Protein AF-A0A552LEK1-F1 (afdb_monomer)

Structure (mmCIF, N/CA/C/O backbone):
data_AF-A0A552LEK1-F1
#
_entry.id   AF-A0A552LEK1-F1
#
loop_
_atom_site.group_PDB
_atom_site.id
_atom_site.type_symbol
_atom_site.label_atom_id
_atom_site.label_alt_id
_atom_site.label_comp_id
_atom_site.label_asym_id
_atom_site.label_entity_id
_atom_site.label_seq_id
_atom_site.pdbx_PDB_ins_code
_atom_site.Cartn_x
_atom_site.Cartn_y
_atom_site.Cartn_z
_atom_site.occupancy
_atom_site.B_iso_or_equiv
_atom_site.auth_seq_id
_atom_site.auth_comp_id
_atom_site.auth_asym_id
_atom_site.auth_atom_id
_atom_site.pdbx_PDB_model_num
ATOM 1 N N . MET A 1 1 ? -72.216 -13.728 -1.747 1.00 45.38 1 MET A N 1
ATOM 2 C CA . MET A 1 1 ? -73.047 -14.562 -2.645 1.00 45.38 1 MET A CA 1
ATOM 3 C C . MET A 1 1 ? -72.572 -14.356 -4.080 1.00 45.38 1 MET A C 1
ATOM 5 O O . MET A 1 1 ? -72.629 -13.242 -4.577 1.00 45.38 1 MET A O 1
ATOM 9 N N . MET A 1 2 ? -72.008 -15.407 -4.683 1.00 44.34 2 MET A N 1
ATOM 10 C CA . MET A 1 2 ? -71.468 -15.459 -6.050 1.00 44.34 2 MET A CA 1
ATOM 11 C C . MET A 1 2 ? -72.509 -15.110 -7.111 1.00 44.34 2 MET A C 1
ATOM 13 O O . MET A 1 2 ? -73.605 -15.658 -7.043 1.00 44.34 2 MET A O 1
ATOM 17 N N . ARG A 1 3 ? -72.104 -14.388 -8.167 1.00 45.78 3 ARG A N 1
ATOM 18 C CA . ARG A 1 3 ? -72.528 -14.681 -9.548 1.00 45.78 3 ARG A CA 1
ATOM 19 C C . ARG A 1 3 ? -71.406 -14.389 -10.545 1.00 45.78 3 ARG A C 1
ATOM 21 O O . ARG A 1 3 ? -71.192 -13.265 -10.976 1.00 45.78 3 ARG A O 1
ATOM 28 N N . SER A 1 4 ? -70.709 -15.468 -10.884 1.00 46.22 4 SER A N 1
ATOM 29 C CA . SER A 1 4 ? -69.894 -15.625 -12.085 1.00 46.22 4 SER A CA 1
ATOM 30 C C . SER A 1 4 ? -70.763 -15.474 -13.338 1.00 46.22 4 SER A C 1
ATOM 32 O O . SER A 1 4 ? -71.864 -16.026 -13.396 1.00 46.22 4 SER A O 1
ATOM 34 N N . ALA A 1 5 ? -70.254 -14.772 -14.349 1.00 49.25 5 ALA A N 1
ATOM 35 C CA . ALA A 1 5 ? -70.778 -14.839 -15.707 1.00 49.25 5 ALA A CA 1
ATOM 36 C C . ALA A 1 5 ? -69.638 -14.666 -16.722 1.00 49.25 5 ALA A C 1
ATOM 38 O O . ALA A 1 5 ? -69.286 -13.563 -17.123 1.00 49.25 5 ALA A O 1
ATOM 39 N N . ILE A 1 6 ? -69.080 -15.795 -17.156 1.00 52.16 6 ILE A N 1
ATOM 40 C CA . ILE A 1 6 ? -68.257 -15.913 -18.362 1.00 52.16 6 ILE A CA 1
ATOM 41 C C . ILE A 1 6 ? -69.187 -16.321 -19.513 1.00 52.16 6 ILE A C 1
ATOM 43 O O . ILE A 1 6 ? -69.798 -17.390 -19.460 1.00 52.16 6 ILE A O 1
ATOM 47 N N . ARG A 1 7 ? -69.269 -15.519 -20.586 1.00 53.94 7 ARG A N 1
ATOM 48 C CA . ARG A 1 7 ? -69.787 -15.966 -21.894 1.00 53.94 7 ARG A CA 1
ATOM 49 C C . ARG A 1 7 ? -68.967 -15.423 -23.068 1.00 53.94 7 ARG A C 1
ATOM 51 O O . ARG A 1 7 ? -69.081 -14.275 -23.456 1.00 53.94 7 ARG A O 1
ATOM 58 N N . ARG A 1 8 ? -68.220 -16.367 -23.648 1.00 49.47 8 ARG A N 1
ATOM 59 C CA . ARG A 1 8 ? -68.118 -16.733 -25.075 1.00 49.47 8 ARG A CA 1
ATOM 60 C C . ARG A 1 8 ? -67.751 -15.671 -26.133 1.00 49.47 8 ARG A C 1
ATOM 62 O O . ARG A 1 8 ? -68.602 -14.976 -26.659 1.00 49.47 8 ARG A O 1
ATOM 69 N N . ARG A 1 9 ? -66.528 -15.897 -26.629 1.00 52.97 9 ARG A N 1
ATOM 70 C CA . ARG A 1 9 ? -66.133 -16.256 -28.011 1.00 52.97 9 ARG A CA 1
ATOM 71 C C . ARG A 1 9 ? -66.085 -15.186 -29.112 1.00 52.97 9 ARG A C 1
ATOM 73 O O . ARG A 1 9 ? -67.083 -14.626 -29.540 1.00 52.97 9 ARG A O 1
ATOM 80 N N . SER A 1 10 ? -64.919 -15.268 -29.759 1.00 47.72 10 SER A N 1
ATOM 81 C CA . SER A 1 10 ? -64.640 -15.206 -31.199 1.00 47.72 10 SER A CA 1
ATOM 82 C C . SER A 1 10 ? -64.552 -13.820 -31.826 1.00 47.72 10 SER A C 1
ATOM 84 O O . SER A 1 10 ? -65.553 -13.135 -31.990 1.00 47.72 10 SER A O 1
ATOM 86 N N . LYS A 1 11 ? -63.365 -13.485 -32.337 1.00 48.47 11 LYS A N 1
ATOM 87 C CA . LYS A 1 11 ? -62.995 -13.769 -33.733 1.00 48.47 11 LYS A CA 1
ATOM 88 C C . LYS A 1 11 ? -61.494 -13.533 -33.933 1.00 48.47 11 LYS A C 1
ATOM 90 O O . LYS A 1 11 ? -60.958 -12.493 -33.576 1.00 48.47 11 LYS A O 1
ATOM 95 N N . THR A 1 12 ? -60.834 -14.542 -34.479 1.00 52.47 12 THR A N 1
ATOM 96 C CA . THR A 1 12 ? -59.513 -14.490 -35.105 1.00 52.47 12 THR A CA 1
ATOM 97 C C . THR A 1 12 ? -59.560 -13.586 -36.336 1.00 52.47 12 THR A C 1
ATOM 99 O O . THR A 1 12 ? -60.354 -13.860 -37.224 1.00 52.47 12 THR A O 1
ATOM 102 N N . PHE A 1 13 ? -58.688 -12.579 -36.421 1.00 49.03 13 PHE A N 1
ATOM 103 C CA . PHE A 1 13 ? -58.168 -12.009 -37.674 1.00 49.03 13 PHE A CA 1
ATOM 104 C C . PHE A 1 13 ? -56.711 -11.585 -37.386 1.00 49.03 13 PHE A C 1
ATOM 10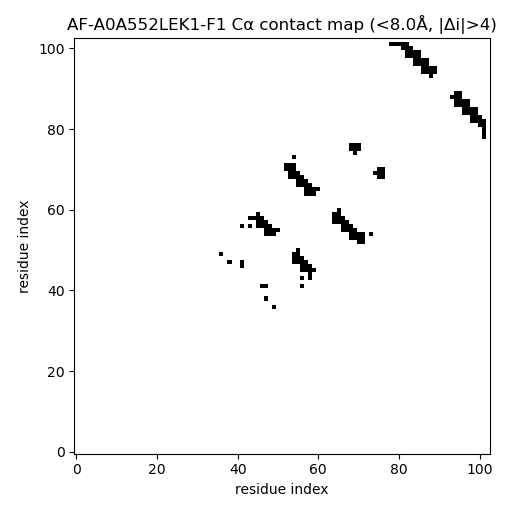6 O O . PHE A 1 13 ? -56.478 -10.868 -36.421 1.00 49.03 13 PHE A O 1
ATOM 113 N N . VAL A 1 14 ? -55.710 -12.302 -37.925 1.00 49.03 14 VAL A N 1
ATOM 114 C CA . VAL A 1 14 ? -54.915 -11.930 -39.124 1.00 49.03 14 VAL A CA 1
ATOM 115 C C . VAL A 1 14 ? -54.102 -10.655 -38.864 1.00 49.03 14 VAL A C 1
ATOM 117 O O . VAL A 1 14 ? -54.661 -9.654 -38.461 1.00 49.03 14 VAL A O 1
ATOM 120 N N . ALA A 1 15 ? -52.811 -10.525 -39.129 1.00 45.66 15 ALA A N 1
ATOM 121 C CA . ALA A 1 15 ? -51.689 -11.393 -39.441 1.00 45.66 15 ALA A CA 1
ATOM 122 C C . ALA A 1 15 ? -50.461 -10.455 -39.414 1.00 45.66 15 ALA A C 1
ATOM 124 O O . ALA A 1 15 ? -50.589 -9.271 -39.703 1.00 45.66 15 ALA A O 1
ATOM 125 N N . ARG A 1 16 ? -49.287 -11.001 -39.087 1.00 55.12 16 ARG A N 1
ATOM 126 C CA . ARG A 1 16 ? -47.960 -10.621 -39.613 1.00 55.12 16 ARG A CA 1
ATOM 127 C C . ARG A 1 16 ? -47.745 -9.141 -39.989 1.00 55.12 16 ARG A C 1
ATOM 129 O O . ARG A 1 16 ? -47.985 -8.740 -41.120 1.00 55.12 16 ARG A O 1
ATOM 136 N N . GLY A 1 17 ? -47.127 -8.401 -39.073 1.00 41.44 17 GLY A N 1
ATOM 137 C CA . GLY A 1 17 ? -46.455 -7.131 -39.350 1.00 41.44 17 GLY A CA 1
ATOM 138 C C . GLY A 1 17 ? -45.080 -7.100 -38.686 1.00 41.44 17 GLY A C 1
ATOM 139 O O . GLY A 1 17 ? -44.863 -6.345 -37.749 1.00 41.44 17 GLY A O 1
ATOM 140 N N . PHE A 1 18 ? -44.170 -7.974 -39.121 1.00 53.72 18 PHE A N 1
ATOM 141 C CA . PHE A 1 18 ? -42.736 -7.776 -38.907 1.00 53.72 18 PHE A CA 1
ATOM 142 C C . PHE A 1 18 ? -42.263 -6.795 -39.980 1.00 53.72 18 PHE A C 1
ATOM 144 O O . PHE A 1 18 ? -42.310 -7.171 -41.146 1.00 53.72 18 PHE A O 1
ATOM 151 N N . LEU A 1 19 ? -41.834 -5.585 -39.608 1.00 51.06 19 LEU A N 1
ATOM 152 C CA . LEU A 1 19 ? -40.543 -4.992 -39.999 1.00 51.06 19 LEU A CA 1
ATOM 153 C C . LEU A 1 19 ? -40.461 -3.499 -39.646 1.00 51.06 19 LEU A C 1
ATOM 155 O O . LEU A 1 19 ? -41.403 -2.745 -39.852 1.00 51.06 19 LEU A O 1
ATOM 159 N N . ALA A 1 20 ? -39.236 -3.113 -39.284 1.00 53.25 20 ALA A N 1
ATOM 160 C CA . ALA A 1 20 ? -38.628 -1.796 -39.469 1.00 53.25 20 ALA A CA 1
ATOM 161 C C . ALA A 1 20 ? -38.958 -0.692 -38.449 1.00 53.25 20 ALA A C 1
ATOM 163 O O . ALA A 1 20 ? -39.842 0.127 -38.658 1.00 53.25 20 ALA A O 1
ATOM 164 N N . ALA A 1 21 ? -38.124 -0.602 -37.406 1.00 50.75 21 ALA A N 1
ATOM 165 C CA . ALA A 1 21 ? -37.299 0.589 -37.144 1.00 50.75 21 ALA A CA 1
ATOM 166 C C . ALA A 1 21 ? -36.407 0.338 -35.913 1.00 50.75 21 ALA A C 1
ATOM 168 O O . ALA A 1 21 ? -36.743 0.683 -34.784 1.00 50.75 21 ALA A O 1
ATOM 169 N N . SER A 1 22 ? -35.257 -0.306 -36.108 1.00 55.62 22 SER A N 1
ATOM 170 C CA . SER A 1 22 ? -34.234 -0.445 -35.062 1.00 55.62 22 SER A CA 1
ATOM 171 C C . SER A 1 22 ? -32.860 -0.263 -35.692 1.00 55.62 22 SER A C 1
ATOM 173 O O . SER A 1 22 ? -32.178 -1.234 -35.995 1.00 55.62 22 SER A O 1
ATOM 175 N N . ALA A 1 23 ? -32.483 0.985 -35.968 1.00 57.28 23 ALA A N 1
ATOM 176 C CA . ALA A 1 23 ? -31.160 1.317 -36.496 1.00 57.28 23 ALA A CA 1
ATOM 177 C C . ALA A 1 23 ? -30.802 2.782 -36.200 1.00 57.28 23 ALA A C 1
ATOM 179 O O . ALA A 1 23 ? -30.741 3.596 -37.113 1.00 57.28 23 ALA A O 1
ATOM 180 N N . ALA A 1 24 ? -30.610 3.143 -34.927 1.00 55.69 24 ALA A N 1
ATOM 181 C CA . ALA A 1 24 ? -30.025 4.446 -34.573 1.00 55.69 24 ALA A CA 1
ATOM 182 C C . ALA A 1 24 ? -29.397 4.489 -33.165 1.00 55.69 24 ALA A C 1
ATOM 184 O O . ALA A 1 24 ? -29.444 5.522 -32.506 1.00 55.69 24 ALA A O 1
ATOM 185 N N . LEU A 1 25 ? -28.817 3.387 -32.672 1.00 54.25 25 LEU A N 1
ATOM 186 C CA . LEU A 1 25 ? -28.133 3.378 -31.369 1.00 54.25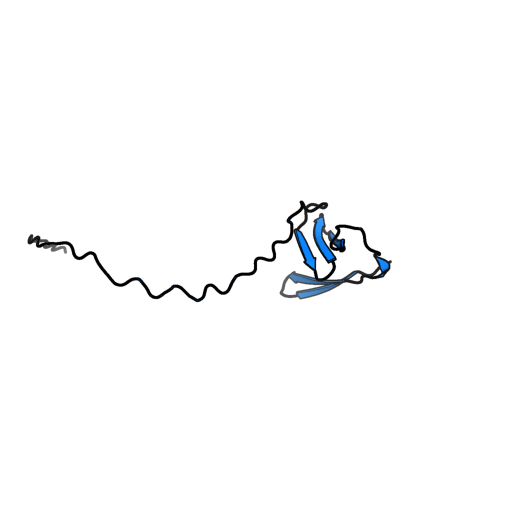 25 LEU A CA 1
ATOM 187 C C . LEU A 1 25 ? -26.754 2.711 -31.454 1.00 54.25 25 LEU A C 1
ATOM 189 O O . LEU A 1 25 ? -26.446 1.780 -30.723 1.00 54.25 25 LEU A O 1
ATOM 193 N N . MET A 1 26 ? -25.930 3.147 -32.400 1.00 59.22 26 MET A N 1
ATOM 194 C CA . MET A 1 26 ? -24.561 2.653 -32.557 1.00 59.22 26 MET A CA 1
ATOM 195 C C . MET A 1 26 ? -23.686 3.846 -32.910 1.00 59.22 26 MET A C 1
ATOM 197 O O . MET A 1 26 ? -23.644 4.154 -34.088 1.00 59.22 26 MET A O 1
ATOM 201 N N . LEU A 1 27 ? -23.083 4.553 -31.938 1.00 58.06 27 LEU A N 1
ATOM 202 C CA . LEU A 1 27 ? -21.865 5.386 -32.127 1.00 58.06 27 LEU A CA 1
ATOM 203 C C . LEU A 1 27 ? -21.407 6.159 -30.867 1.00 58.06 27 LEU A C 1
ATOM 205 O O . LEU A 1 27 ? -20.826 7.233 -30.963 1.00 58.06 27 LEU A O 1
ATOM 209 N N . SER A 1 28 ? -21.580 5.609 -29.666 1.00 55.12 28 SER A N 1
ATOM 210 C CA . SER A 1 28 ? -20.831 6.097 -28.495 1.00 55.12 28 SER A CA 1
ATOM 211 C C . SER A 1 28 ? -20.262 4.937 -27.686 1.00 55.12 28 SER A C 1
ATOM 213 O O . SER A 1 28 ? -20.407 4.865 -26.469 1.00 55.12 28 SER A O 1
ATOM 215 N N . GLY A 1 29 ? -19.608 4.006 -28.381 1.00 5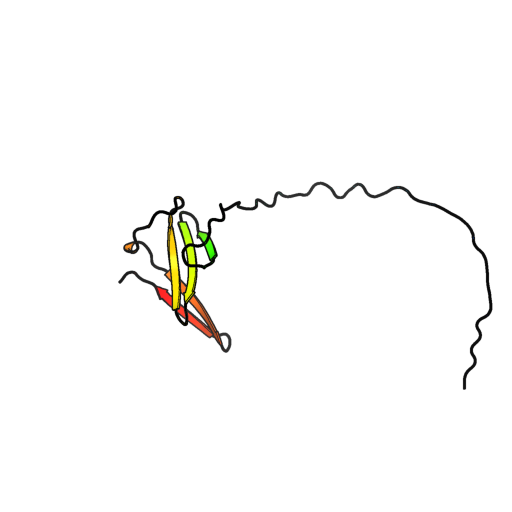4.06 29 GLY A N 1
ATOM 216 C CA . GLY A 1 29 ? -18.616 3.138 -27.758 1.00 54.06 29 GLY A CA 1
ATOM 217 C C . GLY A 1 29 ? -17.372 3.967 -27.461 1.00 54.06 29 GLY A C 1
ATOM 218 O O . GLY A 1 29 ? -16.382 3.868 -28.179 1.00 54.06 29 GLY A O 1
ATOM 219 N N . ALA A 1 30 ? -17.439 4.837 -26.450 1.00 59.50 30 ALA A N 1
ATOM 220 C CA . ALA A 1 30 ? -16.232 5.371 -25.842 1.00 59.50 30 ALA A CA 1
ATOM 221 C C . ALA A 1 30 ? -15.441 4.156 -25.351 1.00 59.50 30 ALA A C 1
ATOM 223 O O . ALA A 1 30 ? -15.943 3.379 -24.538 1.00 59.50 30 ALA A O 1
ATOM 224 N N . GLY A 1 31 ? -14.265 3.936 -25.939 1.00 51.22 31 GLY A N 1
ATOM 225 C CA . GLY A 1 31 ? -13.416 2.802 -25.616 1.00 51.22 31 GLY A CA 1
ATOM 226 C C . GLY A 1 31 ? -13.190 2.747 -24.114 1.00 51.22 31 GLY A C 1
ATOM 227 O O . GLY A 1 31 ? -12.524 3.612 -23.548 1.00 51.22 31 GLY A O 1
ATOM 228 N N . VAL A 1 32 ? -13.745 1.725 -23.468 1.00 56.69 32 VAL A N 1
ATOM 229 C CA . VAL A 1 32 ? -13.281 1.313 -22.152 1.00 56.69 32 VAL A CA 1
ATOM 230 C C . VAL A 1 32 ? -11.879 0.780 -22.398 1.00 56.69 32 VAL A C 1
ATOM 232 O O . VAL A 1 32 ? -11.698 -0.342 -22.867 1.00 56.6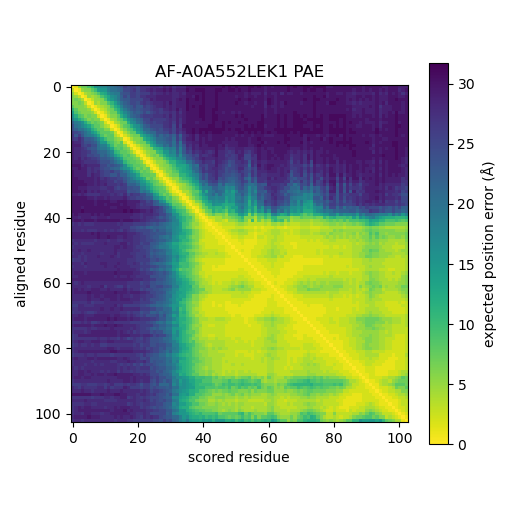9 32 VAL A O 1
ATOM 235 N N . MET A 1 33 ? -10.884 1.633 -22.166 1.00 55.22 33 MET A N 1
ATOM 236 C CA . MET A 1 33 ? -9.491 1.227 -22.076 1.00 55.22 33 MET A CA 1
ATOM 237 C C . MET A 1 33 ? -9.391 0.349 -20.834 1.00 55.22 33 MET A C 1
ATOM 239 O O . MET A 1 33 ? -9.124 0.830 -19.736 1.00 55.22 33 MET A O 1
ATOM 243 N N . ALA A 1 34 ? -9.677 -0.942 -20.994 1.00 50.28 34 ALA A N 1
ATOM 244 C CA . ALA A 1 34 ? -9.241 -1.931 -20.034 1.00 50.28 34 ALA A CA 1
ATOM 245 C C . ALA A 1 34 ? -7.719 -1.779 -19.964 1.00 50.28 34 ALA A C 1
ATOM 247 O O . ALA A 1 34 ? -7.020 -2.088 -20.931 1.00 50.28 34 ALA A O 1
ATOM 248 N N . GLN A 1 35 ? -7.205 -1.228 -18.862 1.00 56.81 35 G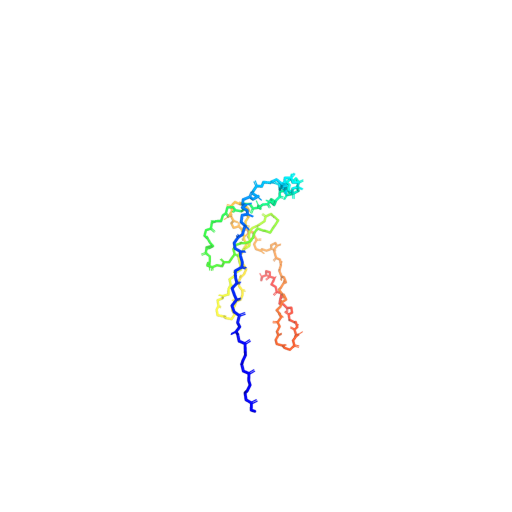LN A N 1
ATOM 249 C CA . GLN A 1 35 ? -5.792 -1.351 -18.545 1.00 56.81 35 GLN A CA 1
ATOM 250 C C . GLN A 1 35 ? -5.547 -2.847 -18.374 1.00 56.81 35 GLN A C 1
ATOM 252 O O . GLN A 1 35 ? -5.797 -3.412 -17.313 1.00 56.81 35 GLN A O 1
ATOM 257 N N . GLY A 1 36 ? -5.149 -3.502 -19.463 1.00 49.53 36 GLY A N 1
ATOM 258 C CA . GLY A 1 36 ? -4.650 -4.863 -19.459 1.00 49.53 36 GLY A CA 1
ATOM 259 C C . GLY A 1 36 ? -3.340 -4.870 -18.694 1.00 49.53 36 GLY A C 1
ATOM 260 O O . GLY A 1 36 ? -2.271 -4.812 -19.290 1.00 49.53 36 GLY A O 1
ATOM 261 N N . GLY A 1 37 ? -3.433 -4.878 -17.366 1.00 53.50 37 GLY A N 1
ATOM 262 C CA . GLY A 1 37 ? -2.351 -5.356 -16.532 1.00 53.50 37 GLY A CA 1
ATOM 263 C C . GLY A 1 37 ? -2.156 -6.818 -16.887 1.00 53.50 37 GLY A C 1
ATOM 264 O O . GLY A 1 37 ? -3.118 -7.590 -16.901 1.00 53.50 37 GLY A O 1
ATOM 265 N N . HIS A 1 38 ? -0.929 -7.192 -17.231 1.00 58.06 38 HIS A N 1
ATOM 266 C CA . HIS A 1 38 ? -0.544 -8.591 -17.194 1.00 58.06 38 HIS A CA 1
ATOM 267 C C . HIS A 1 38 ? -0.933 -9.095 -15.796 1.00 58.06 38 HIS A C 1
ATOM 269 O O . HIS A 1 38 ? -0.499 -8.540 -14.795 1.00 58.06 38 HIS A O 1
ATOM 275 N N . SER A 1 39 ? -1.898 -10.013 -15.723 1.00 58.62 39 SER A N 1
ATOM 276 C CA . SER A 1 39 ? -2.352 -10.572 -14.453 1.00 58.62 39 SER A CA 1
ATOM 277 C C . SER A 1 39 ? -1.501 -11.804 -14.193 1.00 58.62 39 SER A C 1
ATOM 279 O O . SER A 1 39 ? -1.848 -12.920 -14.575 1.00 58.62 39 SER A O 1
ATOM 281 N N . HIS A 1 40 ? -0.320 -11.579 -13.632 1.00 70.69 40 HIS A N 1
ATOM 282 C CA . HIS A 1 40 ? 0.497 -12.621 -13.025 1.00 70.69 40 HIS A CA 1
ATOM 283 C C . HIS A 1 40 ? -0.108 -13.013 -11.675 1.00 70.69 40 HIS A C 1
ATOM 285 O O . HIS A 1 40 ? -0.824 -12.243 -11.030 1.00 70.69 40 HIS A O 1
ATOM 291 N N . VAL A 1 41 ? 0.128 -14.262 -11.272 1.00 79.62 41 VAL A N 1
ATOM 292 C CA . VAL A 1 41 ? -0.358 -14.785 -9.991 1.00 79.62 41 VAL A CA 1
ATOM 293 C C . VAL A 1 41 ? 0.280 -13.984 -8.859 1.00 79.62 41 VAL A C 1
ATOM 295 O O . VAL A 1 41 ?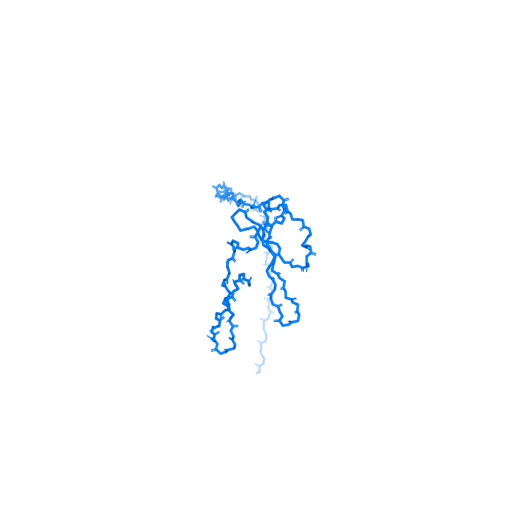 1.500 -13.852 -8.803 1.00 79.62 41 VAL A O 1
ATOM 298 N N . ALA A 1 42 ? -0.548 -13.483 -7.943 1.00 81.69 42 ALA A N 1
ATOM 299 C CA . ALA A 1 42 ? -0.092 -12.771 -6.759 1.00 81.69 42 ALA A CA 1
ATOM 300 C C . ALA A 1 42 ? 0.800 -13.672 -5.894 1.00 81.69 42 ALA A C 1
ATOM 302 O O . ALA A 1 42 ? 0.355 -14.711 -5.398 1.00 81.69 42 ALA A O 1
ATOM 303 N N . ALA A 1 43 ? 2.069 -13.289 -5.736 1.00 88.62 43 ALA A N 1
ATOM 304 C CA . ALA A 1 43 ? 3.091 -14.130 -5.115 1.00 88.62 43 ALA A CA 1
ATOM 305 C C . ALA A 1 43 ? 2.796 -14.438 -3.640 1.00 88.62 43 ALA A C 1
ATOM 307 O O . ALA A 1 43 ? 3.222 -15.472 -3.124 1.00 88.62 43 ALA A O 1
ATOM 308 N N . ASN A 1 44 ? 2.059 -13.557 -2.962 1.00 91.94 44 ASN A N 1
ATOM 309 C CA . ASN A 1 44 ? 1.708 -13.685 -1.553 1.00 91.94 44 ASN A CA 1
ATOM 310 C C . ASN A 1 44 ? 0.219 -14.027 -1.341 1.00 91.94 44 ASN A C 1
ATOM 312 O O . ASN A 1 44 ? -0.236 -14.043 -0.193 1.00 91.94 44 ASN A O 1
ATOM 316 N N . GLY A 1 45 ? -0.515 -14.350 -2.416 1.00 90.06 45 GLY A N 1
ATOM 317 C CA . GLY A 1 45 ? -1.931 -14.734 -2.392 1.00 90.06 45 GLY A CA 1
ATOM 318 C C . GLY A 1 45 ? -2.917 -13.567 -2.267 1.00 90.06 45 GLY A C 1
ATOM 319 O O . GLY A 1 45 ? -4.088 -13.797 -1.964 1.00 90.06 45 GLY A O 1
ATOM 320 N N . GLY A 1 46 ? -2.455 -12.330 -2.451 1.00 90.00 46 GLY A N 1
ATOM 321 C CA . GLY A 1 46 ? -3.264 -11.116 -2.392 1.00 90.00 46 GLY A CA 1
ATOM 322 C C . GLY A 1 46 ? -3.815 -10.656 -3.736 1.00 90.00 46 GLY A C 1
ATOM 323 O O . GLY A 1 46 ? -3.899 -11.402 -4.709 1.00 90.00 46 GLY A O 1
ATOM 324 N N . GLN A 1 47 ? -4.191 -9.378 -3.777 1.00 88.62 47 GLN A N 1
ATOM 325 C CA . GLN A 1 47 ? -4.561 -8.682 -5.009 1.00 88.62 47 GLN A CA 1
ATOM 326 C C . GLN A 1 47 ? -3.408 -7.779 -5.440 1.00 88.62 47 GLN A C 1
ATOM 328 O O . GLN A 1 47 ? -2.997 -6.913 -4.666 1.00 88.62 47 GLN A O 1
ATOM 333 N N . ILE A 1 48 ? -2.903 -7.981 -6.661 1.00 90.81 48 ILE A N 1
ATOM 334 C CA . ILE A 1 48 ? -1.921 -7.085 -7.279 1.00 90.81 48 ILE A CA 1
ATOM 335 C C . ILE A 1 48 ? -2.651 -5.900 -7.909 1.00 90.81 48 ILE A C 1
ATOM 337 O O . ILE A 1 48 ? -3.583 -6.078 -8.694 1.00 90.81 48 ILE A O 1
ATOM 341 N N . GLN A 1 49 ? -2.181 -4.694 -7.610 1.00 91.56 49 GLN A N 1
ATOM 342 C CA . GLN A 1 49 ? -2.644 -3.455 -8.209 1.00 91.56 49 GLN A CA 1
ATOM 343 C C . GLN A 1 49 ? -1.459 -2.637 -8.722 1.00 91.56 49 GLN A C 1
ATOM 345 O O . GLN A 1 49 ? -0.516 -2.342 -7.987 1.00 91.56 49 GLN A O 1
ATOM 350 N N . GLN A 1 50 ? -1.530 -2.200 -9.979 1.00 92.44 50 GLN A N 1
ATOM 351 C CA . GLN A 1 50 ? -0.574 -1.231 -10.506 1.00 92.44 50 GLN A CA 1
ATOM 352 C C . GLN A 1 50 ? -0.826 0.144 -9.873 1.00 92.44 50 GLN A C 1
ATOM 354 O O . GLN A 1 50 ? -1.939 0.673 -9.941 1.00 92.44 50 GLN A O 1
ATOM 359 N N . ILE A 1 51 ? 0.224 0.727 -9.293 1.00 91.50 51 ILE A N 1
ATOM 360 C CA . ILE A 1 51 ? 0.234 2.033 -8.626 1.00 91.50 51 ILE A CA 1
ATOM 361 C C . ILE A 1 51 ? 1.354 2.911 -9.206 1.00 91.50 51 ILE A C 1
ATOM 363 O O . ILE A 1 51 ? 2.483 2.978 -8.717 1.00 91.50 51 ILE A O 1
ATOM 367 N N . GLY A 1 52 ? 1.050 3.599 -10.308 1.00 91.88 52 GLY A N 1
ATOM 368 C CA . GLY A 1 52 ? 2.002 4.489 -10.973 1.00 91.88 52 GLY A CA 1
ATOM 369 C C . GLY A 1 52 ? 3.210 3.739 -11.543 1.00 91.88 52 GLY A C 1
ATOM 370 O O . GLY A 1 52 ? 3.096 3.078 -12.575 1.00 91.88 52 GLY A O 1
ATOM 371 N N . ALA A 1 53 ? 4.381 3.894 -10.918 1.00 93.06 53 ALA A N 1
ATOM 372 C CA . ALA A 1 53 ? 5.642 3.252 -11.311 1.00 93.06 53 ALA A CA 1
ATOM 373 C C . ALA A 1 53 ? 5.865 1.867 -10.672 1.00 93.06 53 ALA A C 1
ATOM 375 O O . ALA A 1 53 ? 6.877 1.231 -10.962 1.00 93.06 53 ALA A O 1
ATOM 376 N N . TYR A 1 54 ? 4.934 1.413 -9.833 1.00 95.00 54 TYR A N 1
ATOM 377 C CA . TYR A 1 54 ? 5.069 0.201 -9.032 1.00 95.00 54 TYR A CA 1
ATOM 378 C C . TYR A 1 54 ? 3.863 -0.721 -9.197 1.00 95.00 54 TYR A C 1
ATOM 380 O O . TYR A 1 54 ? 2.811 -0.317 -9.703 1.00 95.00 54 TYR A O 1
ATOM 388 N N . GLU A 1 55 ? 4.013 -1.944 -8.715 1.00 94.94 55 GLU A N 1
ATOM 389 C CA . GLU A 1 55 ? 2.921 -2.864 -8.432 1.00 94.94 55 GLU A CA 1
ATOM 390 C C . GLU A 1 55 ? 2.895 -3.131 -6.930 1.00 94.94 55 GLU A C 1
ATOM 392 O O . GLU A 1 55 ? 3.937 -3.345 -6.306 1.00 94.94 55 GLU A O 1
ATOM 397 N N . ALA A 1 56 ? 1.702 -3.068 -6.349 1.00 93.88 56 ALA A N 1
ATOM 398 C CA . ALA A 1 56 ? 1.472 -3.323 -4.942 1.00 93.88 56 ALA A CA 1
ATOM 399 C C . ALA A 1 56 ? 0.604 -4.564 -4.768 1.00 93.88 56 ALA A C 1
ATOM 401 O O . ALA A 1 56 ? -0.406 -4.708 -5.451 1.00 93.88 56 ALA A O 1
ATOM 402 N N . GLU A 1 57 ? 0.960 -5.424 -3.823 1.00 94.12 57 GLU A N 1
ATOM 403 C CA . GLU A 1 57 ? 0.129 -6.543 -3.393 1.00 94.12 57 GLU A CA 1
ATOM 404 C C . GLU A 1 57 ? -0.299 -6.330 -1.940 1.00 94.12 57 GLU A C 1
ATOM 406 O O . GLU A 1 57 ? 0.547 -6.168 -1.056 1.00 94.12 57 GLU A O 1
ATOM 411 N N . LEU A 1 58 ? -1.611 -6.336 -1.695 1.00 91.94 58 LEU A N 1
ATOM 412 C CA . LEU A 1 58 ? -2.183 -6.244 -0.352 1.00 91.94 58 LEU A CA 1
ATOM 413 C C . LEU A 1 58 ? -2.677 -7.621 0.105 1.00 91.94 58 LEU A C 1
ATOM 415 O O . LEU A 1 58 ? -3.475 -8.258 -0.587 1.00 91.94 58 LEU A O 1
ATOM 419 N N . VAL A 1 59 ? -2.226 -8.062 1.282 1.00 92.56 59 VAL A N 1
ATOM 420 C CA . VAL A 1 59 ? -2.581 -9.366 1.867 1.00 92.56 59 VAL A CA 1
ATOM 421 C C . VAL A 1 59 ? -2.978 -9.201 3.329 1.00 92.56 59 VAL A C 1
ATOM 423 O O . VAL A 1 59 ? -2.317 -8.480 4.072 1.00 92.56 59 VAL A O 1
ATOM 426 N N . VAL A 1 60 ? -4.016 -9.917 3.764 1.00 90.12 60 VAL A N 1
ATOM 427 C CA . VAL A 1 60 ? -4.359 -10.059 5.186 1.00 90.12 60 VAL A CA 1
ATOM 428 C C . VAL A 1 60 ? -3.936 -11.444 5.665 1.00 90.12 60 VAL A C 1
ATOM 430 O O . VAL A 1 60 ? -4.338 -12.451 5.081 1.00 90.12 60 VAL A O 1
ATOM 433 N N . LYS A 1 61 ? -3.133 -11.505 6.731 1.00 88.94 61 LYS A N 1
ATOM 434 C CA . LYS A 1 61 ? -2.708 -12.754 7.380 1.00 88.94 61 LYS A CA 1
ATOM 435 C C . LYS A 1 61 ? -3.022 -12.673 8.870 1.00 88.94 61 LYS A C 1
ATOM 437 O O . LYS A 1 61 ? -2.315 -12.025 9.633 1.00 88.94 61 LYS A O 1
ATOM 442 N N . GLY A 1 62 ? -4.104 -13.327 9.291 1.00 89.31 62 GLY A N 1
ATOM 443 C CA . GLY A 1 62 ? -4.594 -13.205 10.664 1.00 89.31 62 GLY A CA 1
ATOM 444 C C . GLY A 1 62 ? -5.056 -11.775 10.952 1.00 89.31 62 GLY A C 1
ATOM 445 O O . GLY A 1 62 ? -6.010 -11.310 10.333 1.00 89.31 62 GLY A O 1
ATOM 446 N N . ALA A 1 63 ? -4.381 -11.096 11.880 1.00 87.75 63 ALA A N 1
ATOM 447 C CA . ALA A 1 63 ? -4.642 -9.694 12.215 1.00 87.75 63 ALA A CA 1
ATOM 448 C C . ALA A 1 63 ? -3.745 -8.703 11.448 1.00 87.75 63 ALA A C 1
ATOM 450 O O . ALA A 1 63 ? -3.960 -7.495 11.545 1.00 87.75 63 ALA A O 1
ATOM 451 N N . ASP A 1 64 ? -2.765 -9.199 10.687 1.00 87.31 64 ASP A N 1
ATOM 452 C CA . ASP A 1 64 ? -1.773 -8.359 10.024 1.00 87.31 64 ASP A CA 1
ATOM 453 C C . ASP A 1 64 ? -2.202 -8.013 8.599 1.00 87.31 64 ASP A C 1
ATOM 455 O O . ASP A 1 64 ? -2.594 -8.882 7.812 1.00 87.31 64 ASP A O 1
ATOM 459 N N . VAL A 1 65 ? -2.072 -6.732 8.251 1.00 88.25 65 VAL A N 1
ATOM 460 C CA . VAL A 1 65 ? -2.186 -6.235 6.878 1.00 88.25 65 VAL A CA 1
ATOM 461 C C . VAL A 1 65 ? -0.776 -6.037 6.333 1.00 88.25 65 VAL A C 1
ATOM 463 O O . VAL A 1 65 ? 0.001 -5.253 6.872 1.00 88.25 65 VAL A O 1
ATOM 466 N N . MET A 1 66 ? -0.442 -6.753 5.263 1.00 91.00 66 MET A N 1
ATOM 467 C CA . MET A 1 66 ? 0.867 -6.708 4.617 1.00 91.00 66 MET A CA 1
ATOM 468 C C . MET A 1 66 ? 0.767 -6.021 3.258 1.00 91.00 66 MET A C 1
ATOM 470 O O . MET A 1 66 ? -0.075 -6.389 2.438 1.00 91.00 66 MET A O 1
ATOM 474 N N . LEU A 1 67 ? 1.662 -5.063 3.017 1.00 92.25 67 LEU A N 1
ATOM 475 C CA . LEU A 1 67 ? 1.841 -4.390 1.735 1.00 92.25 67 LEU A CA 1
ATOM 476 C C . LEU A 1 67 ? 3.184 -4.811 1.133 1.00 92.25 67 LEU A C 1
ATOM 478 O O . LEU A 1 67 ? 4.236 -4.564 1.723 1.00 92.25 67 LEU A O 1
ATOM 482 N N . TYR A 1 68 ? 3.147 -5.418 -0.047 1.00 94.06 68 TYR A N 1
ATOM 483 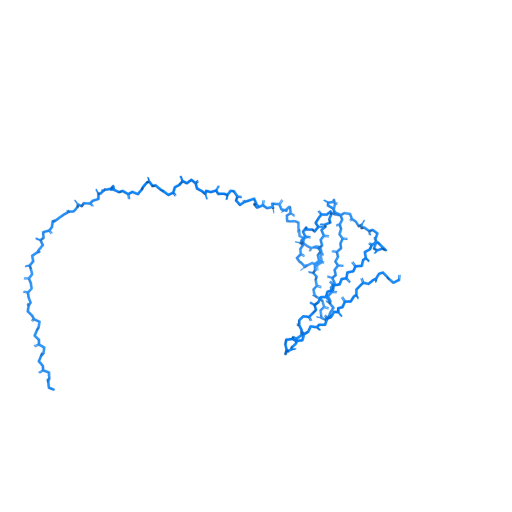C CA . TYR A 1 68 ? 4.333 -5.730 -0.841 1.00 94.06 68 TYR A CA 1
ATOM 484 C C . TYR A 1 68 ? 4.411 -4.769 -2.022 1.00 94.06 68 TYR A C 1
ATOM 486 O O . TYR A 1 68 ? 3.387 -4.481 -2.633 1.00 94.06 68 TYR A O 1
ATOM 494 N N . ILE A 1 69 ? 5.609 -4.278 -2.347 1.00 94.38 69 ILE A N 1
ATOM 495 C CA . ILE A 1 69 ? 5.838 -3.351 -3.461 1.00 94.38 69 ILE A CA 1
ATOM 496 C C . ILE A 1 69 ? 6.976 -3.888 -4.327 1.00 94.38 69 ILE A C 1
ATOM 498 O O . ILE A 1 69 ? 8.040 -4.247 -3.815 1.00 94.38 69 ILE A O 1
ATOM 502 N N . VAL A 1 70 ? 6.755 -3.908 -5.637 1.00 95.12 70 VAL A N 1
ATOM 503 C CA . VAL A 1 70 ? 7.763 -4.195 -6.665 1.00 95.12 70 VAL A CA 1
ATOM 504 C C . VAL A 1 70 ? 7.709 -3.129 -7.759 1.00 95.12 70 VAL A C 1
ATOM 506 O O . VAL A 1 70 ? 6.740 -2.375 -7.862 1.00 95.12 70 VAL A O 1
ATOM 509 N N . ASP A 1 71 ? 8.764 -3.014 -8.563 1.00 94.50 71 ASP A N 1
ATOM 510 C CA . ASP A 1 71 ? 8.720 -2.172 -9.762 1.00 94.50 71 ASP A CA 1
ATOM 511 C C . ASP A 1 71 ? 7.905 -2.829 -10.895 1.00 94.50 71 ASP A C 1
ATOM 513 O O . ASP A 1 71 ? 7.462 -3.971 -10.797 1.00 94.50 71 ASP A O 1
ATOM 517 N N . LYS A 1 72 ? 7.711 -2.110 -12.007 1.00 90.44 72 LYS A N 1
ATOM 518 C CA . LYS A 1 72 ? 7.004 -2.623 -13.201 1.00 90.44 72 LYS A CA 1
ATOM 519 C C . LYS A 1 72 ? 7.676 -3.816 -13.891 1.00 90.44 72 LYS A C 1
ATOM 521 O O . LYS A 1 72 ? 7.129 -4.333 -14.857 1.00 90.44 72 LYS A O 1
ATOM 526 N N . GLN A 1 73 ? 8.896 -4.169 -13.502 1.00 91.12 73 GLN A N 1
ATOM 527 C CA . GLN A 1 73 ? 9.601 -5.357 -13.973 1.00 91.12 73 GLN A CA 1
ATOM 528 C C . GLN A 1 73 ? 9.604 -6.457 -12.900 1.00 91.12 73 GLN A C 1
ATOM 530 O O . GLN A 1 73 ? 10.434 -7.363 -12.972 1.00 91.12 73 GLN A O 1
ATOM 535 N N . GLU A 1 74 ? 8.713 -6.353 -11.906 1.00 90.25 74 GLU A N 1
ATOM 536 C CA . GLU A 1 74 ? 8.569 -7.264 -10.768 1.00 90.25 74 GLU A CA 1
ATOM 537 C C . GLU A 1 74 ? 9.840 -7.379 -9.907 1.00 90.25 74 GLU A C 1
ATOM 539 O O . GLU A 1 74 ? 10.043 -8.351 -9.173 1.00 90.25 74 GLU A O 1
ATOM 544 N N . LYS A 1 75 ? 10.729 -6.380 -9.961 1.00 93.94 75 LYS A N 1
ATOM 545 C CA . LYS A 1 75 ? 11.951 -6.378 -9.155 1.00 93.94 75 LYS A CA 1
ATOM 546 C C . LYS A 1 75 ? 11.690 -5.775 -7.784 1.00 93.94 75 LYS A C 1
ATOM 548 O O . LYS A 1 75 ? 10.906 -4.841 -7.609 1.00 93.94 75 LYS A O 1
ATOM 553 N N . LYS A 1 76 ? 12.420 -6.299 -6.798 1.00 94.00 76 LYS A N 1
ATOM 554 C CA . LYS A 1 76 ? 12.439 -5.763 -5.435 1.00 94.00 76 LYS A CA 1
ATOM 555 C C . LYS A 1 76 ? 12.958 -4.326 -5.442 1.00 94.00 76 LYS A C 1
ATOM 557 O O . LYS A 1 76 ? 13.944 -4.021 -6.112 1.00 94.00 76 LYS A O 1
ATOM 562 N N . VAL A 1 77 ? 12.315 -3.477 -4.652 1.00 95.19 77 VAL A N 1
ATOM 563 C CA . VAL A 1 77 ? 12.662 -2.062 -4.481 1.00 95.19 77 VAL A CA 1
ATOM 564 C C . VAL A 1 77 ? 13.335 -1.818 -3.128 1.00 95.19 77 VAL A C 1
ATOM 566 O O . VAL A 1 77 ? 13.286 -2.659 -2.232 1.00 95.19 77 VAL A O 1
ATOM 569 N N . ASP A 1 78 ? 13.970 -0.656 -2.979 1.00 94.94 78 ASP A N 1
ATOM 570 C CA . ASP A 1 78 ? 14.554 -0.211 -1.711 1.00 94.94 78 ASP A CA 1
ATOM 571 C C . ASP A 1 78 ? 13.461 0.293 -0.757 1.00 94.94 78 ASP A C 1
ATOM 573 O O . ASP A 1 78 ? 12.892 1.366 -0.970 1.00 94.94 78 ASP A O 1
ATOM 577 N N . ALA A 1 79 ? 13.179 -0.481 0.294 1.00 92.00 79 ALA A N 1
ATOM 578 C CA . ALA A 1 79 ? 12.123 -0.195 1.263 1.00 92.00 79 ALA A CA 1
ATOM 579 C C . ALA A 1 79 ? 12.328 1.128 2.021 1.00 92.00 79 ALA A C 1
ATOM 581 O O . ALA A 1 79 ? 11.343 1.752 2.405 1.00 92.00 79 ALA A O 1
ATOM 582 N N . ALA A 1 80 ? 13.570 1.607 2.180 1.00 93.38 80 ALA A N 1
ATOM 583 C CA . ALA A 1 80 ? 13.860 2.849 2.903 1.00 93.38 80 ALA A CA 1
ATOM 584 C C . ALA A 1 80 ? 13.261 4.102 2.232 1.00 93.38 80 ALA A C 1
ATOM 586 O O . ALA A 1 80 ? 13.168 5.160 2.851 1.00 93.38 80 ALA A O 1
ATOM 587 N N . LYS A 1 81 ? 12.841 3.991 0.964 1.00 91.06 81 LYS A N 1
ATOM 588 C CA . LYS A 1 81 ? 12.241 5.081 0.179 1.00 91.06 81 LYS A CA 1
ATOM 589 C C . LYS A 1 81 ? 10.728 5.198 0.337 1.00 91.06 81 LYS A C 1
ATOM 591 O O . LYS A 1 81 ? 10.138 6.108 -0.244 1.00 91.06 81 LYS A O 1
ATOM 596 N N . PHE A 1 82 ? 10.099 4.279 1.062 1.00 91.50 82 PHE A N 1
ATOM 597 C CA . PHE A 1 82 ? 8.650 4.201 1.153 1.00 91.50 82 PHE A CA 1
ATOM 598 C C . PHE A 1 82 ? 8.185 4.484 2.572 1.00 91.50 82 PHE A C 1
ATOM 600 O O . PHE A 1 82 ? 8.671 3.891 3.526 1.00 91.50 82 PHE A O 1
ATOM 607 N N . SER A 1 83 ? 7.178 5.337 2.689 1.00 92.06 83 SER A N 1
ATOM 608 C CA . SER A 1 83 ? 6.257 5.354 3.816 1.00 92.06 83 SER A CA 1
ATOM 609 C C . SER A 1 83 ? 4.851 5.115 3.276 1.00 92.06 83 SER A C 1
ATOM 611 O O . SER A 1 83 ? 4.562 5.397 2.110 1.00 92.06 83 SER A O 1
ATOM 613 N N . ALA A 1 84 ? 3.978 4.559 4.104 1.00 90.62 84 ALA A N 1
ATOM 614 C CA . ALA A 1 84 ? 2.587 4.347 3.747 1.00 90.62 84 ALA A CA 1
ATOM 615 C C . ALA A 1 84 ? 1.672 4.710 4.912 1.00 90.62 84 ALA A C 1
ATOM 617 O O . ALA A 1 84 ? 2.024 4.581 6.084 1.00 90.62 84 ALA A O 1
ATOM 618 N N . THR A 1 85 ? 0.467 5.137 4.565 1.00 91.81 85 THR A N 1
ATOM 619 C CA . THR A 1 85 ? -0.602 5.404 5.516 1.00 91.81 85 THR A CA 1
ATOM 620 C C . THR A 1 85 ? -1.809 4.591 5.090 1.00 91.81 85 THR A C 1
ATOM 622 O O . THR A 1 85 ? -2.272 4.707 3.956 1.00 91.81 85 THR A O 1
ATOM 625 N N . ALA A 1 86 ? -2.325 3.776 6.001 1.00 90.44 86 ALA A N 1
ATOM 626 C CA . ALA A 1 86 ? -3.583 3.074 5.832 1.00 90.44 86 ALA A CA 1
ATOM 627 C C . ALA A 1 86 ? -4.614 3.669 6.789 1.00 90.44 86 ALA A C 1
ATOM 629 O O . ALA A 1 86 ? -4.324 3.905 7.960 1.00 90.44 86 ALA A O 1
ATOM 630 N N . VAL A 1 87 ? -5.831 3.897 6.307 1.00 93.00 87 VAL A N 1
ATOM 631 C CA . VAL A 1 87 ? -6.956 4.272 7.165 1.00 93.00 87 VAL A CA 1
ATOM 632 C C . VAL A 1 87 ? -7.840 3.049 7.331 1.00 93.00 87 VAL A C 1
ATOM 634 O O . VAL A 1 87 ? -8.430 2.559 6.370 1.00 93.00 87 VAL A O 1
ATOM 637 N N . VAL A 1 88 ? -7.922 2.546 8.557 1.00 90.81 88 VAL A N 1
ATOM 638 C CA . VAL A 1 88 ? -8.799 1.439 8.922 1.00 90.81 88 VAL A CA 1
ATOM 639 C C . VAL A 1 88 ? -10.144 2.015 9.341 1.00 90.81 88 VAL A C 1
ATOM 641 O O . VAL A 1 88 ? -10.225 2.780 10.304 1.00 90.81 88 VAL A O 1
ATOM 644 N N . LEU A 1 89 ? -11.202 1.638 8.625 1.00 93.88 89 LEU A N 1
ATOM 645 C CA . LEU A 1 89 ? -12.577 1.928 9.025 1.00 93.88 89 LEU A CA 1
ATOM 646 C C . LEU A 1 89 ? -12.978 0.917 10.105 1.00 93.88 89 LEU A C 1
ATOM 648 O O . LEU A 1 89 ? -13.164 -0.266 9.825 1.00 93.88 89 LEU A O 1
ATOM 652 N N . ALA A 1 90 ? -13.034 1.377 11.348 1.00 88.50 90 ALA A N 1
ATOM 653 C CA . ALA A 1 90 ? -13.411 0.582 12.506 1.00 88.50 90 ALA A CA 1
ATOM 654 C C . ALA A 1 90 ? -14.931 0.642 12.752 1.00 88.50 90 ALA A C 1
ATOM 656 O O . ALA A 1 90 ? -15.669 1.354 12.065 1.00 88.50 90 ALA A O 1
ATOM 657 N N . ALA A 1 91 ? -15.403 -0.132 13.734 1.00 91.38 91 ALA A N 1
ATOM 658 C CA . ALA A 1 91 ? -16.805 -0.126 14.147 1.00 91.38 91 ALA A CA 1
ATOM 659 C C . ALA A 1 91 ? -17.292 1.289 14.516 1.00 91.38 91 ALA A C 1
ATOM 661 O O . ALA A 1 91 ? -16.495 2.176 14.826 1.00 91.38 91 ALA A O 1
ATOM 662 N N . ASP A 1 92 ? -18.609 1.495 14.463 1.00 93.44 92 ASP A N 1
ATOM 663 C CA . ASP A 1 92 ? -19.264 2.757 14.837 1.00 93.44 92 ASP A CA 1
ATOM 664 C C . ASP A 1 92 ? -18.772 3.980 14.042 1.00 93.44 92 ASP A C 1
ATOM 666 O O . ASP A 1 92 ? -18.686 5.094 14.561 1.00 93.44 92 ASP A O 1
ATOM 670 N N . ASN A 1 93 ? -18.448 3.763 12.760 1.00 91.56 93 ASN A N 1
ATOM 671 C CA . ASN A 1 93 ? -17.918 4.772 11.833 1.00 91.56 93 ASN A CA 1
ATOM 672 C C . ASN A 1 93 ?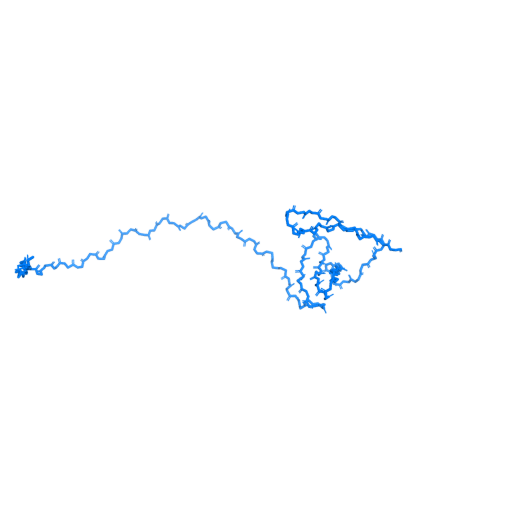 -16.611 5.432 12.302 1.00 91.56 93 ASN A C 1
ATOM 674 O O . ASN A 1 93 ? -16.279 6.537 11.869 1.00 91.56 93 ASN A O 1
ATOM 678 N N . GLN A 1 94 ? -15.859 4.768 13.176 1.00 94.38 94 GLN A N 1
ATOM 679 C CA . GLN A 1 94 ? -14.549 5.246 13.590 1.00 94.38 94 GLN A CA 1
ATOM 680 C C . GLN A 1 94 ? -13.530 5.042 12.468 1.00 94.38 94 GLN A C 1
ATOM 682 O O . GLN A 1 94 ? -13.599 4.086 11.697 1.00 94.38 94 GLN A O 1
ATOM 687 N N . GLN A 1 95 ? -12.547 5.932 12.392 1.00 96.06 95 GLN A N 1
ATOM 688 C CA . GLN A 1 95 ? -11.405 5.782 11.498 1.00 96.06 95 GLN A CA 1
ATOM 689 C C . GLN A 1 95 ? -10.133 5.773 12.327 1.00 96.06 95 GLN A C 1
ATOM 691 O O . GLN A 1 95 ? -9.949 6.615 13.206 1.00 96.06 95 GLN A O 1
ATOM 696 N N . LYS A 1 96 ? -9.247 4.822 12.043 1.00 93.31 96 LYS A N 1
ATOM 697 C CA . LYS A 1 96 ? -7.924 4.762 12.651 1.00 93.31 96 LYS A CA 1
ATOM 698 C C . LYS A 1 96 ? -6.861 4.788 11.572 1.00 93.31 96 LYS A C 1
ATOM 700 O O . LYS A 1 96 ? -6.785 3.886 10.743 1.00 93.31 96 LYS A O 1
ATOM 705 N N . THR A 1 97 ? -6.017 5.804 11.628 1.00 93.25 97 THR A N 1
ATOM 706 C CA . THR A 1 97 ? -4.822 5.879 10.797 1.00 93.25 97 THR A CA 1
ATOM 707 C C . THR A 1 97 ? -3.752 4.948 11.356 1.00 93.25 97 THR A C 1
ATOM 709 O O . THR A 1 97 ? -3.462 4.962 12.553 1.00 93.25 97 THR A O 1
ATOM 712 N N . VAL A 1 98 ? -3.184 4.130 10.481 1.00 89.94 98 VAL A N 1
ATOM 713 C CA . VAL A 1 98 ? -2.028 3.278 10.737 1.00 89.94 98 VAL A CA 1
ATOM 714 C C . VAL A 1 98 ? -0.924 3.738 9.800 1.00 89.94 98 VAL A C 1
ATOM 716 O O . VAL A 1 98 ? -1.109 3.791 8.584 1.00 89.94 98 VAL A O 1
ATOM 719 N N . GLU A 1 99 ? 0.216 4.096 10.373 1.00 91.56 99 GLU A N 1
ATOM 720 C CA . GLU A 1 99 ? 1.392 4.513 9.622 1.00 91.56 99 GLU A CA 1
ATOM 721 C C . GLU A 1 99 ? 2.376 3.353 9.516 1.00 91.56 99 GLU A C 1
ATOM 723 O O . GLU A 1 99 ? 2.580 2.593 10.463 1.00 91.56 99 GLU A O 1
ATOM 728 N N . MET A 1 100 ? 2.977 3.223 8.342 1.00 88.06 100 MET A N 1
ATOM 729 C CA . MET A 1 100 ? 4.047 2.286 8.055 1.00 88.06 100 MET A CA 1
ATOM 730 C C . MET A 1 100 ? 5.250 3.105 7.608 1.00 88.06 100 MET A C 1
ATOM 732 O O . MET A 1 100 ? 5.222 3.746 6.554 1.00 88.06 100 MET A O 1
ATOM 736 N N . SER A 1 101 ? 6.304 3.090 8.411 1.00 85.00 101 SER A N 1
ATOM 737 C CA . SER A 1 101 ? 7.584 3.705 8.082 1.00 85.00 101 SER A CA 1
ATOM 738 C C . SER A 1 101 ? 8.678 2.641 8.069 1.00 85.00 101 SER A C 1
ATOM 740 O O . SER A 1 101 ? 8.547 1.625 8.760 1.00 85.00 101 SER A O 1
ATOM 742 N N . PRO A 1 102 ? 9.770 2.858 7.322 1.00 81.88 102 PRO A N 1
ATOM 743 C CA . PRO A 1 102 ? 10.968 2.047 7.471 1.00 81.88 102 PRO A CA 1
ATOM 744 C C . PRO A 1 102 ? 11.442 2.114 8.929 1.00 81.88 102 PRO A C 1
ATOM 746 O O . PRO A 1 102 ? 11.363 3.176 9.553 1.00 81.88 102 PRO A O 1
ATOM 749 N N . SER A 1 103 ? 11.875 0.976 9.470 1.00 69.56 103 SER A N 1
ATOM 750 C CA . SER A 1 103 ? 12.487 0.863 10.802 1.00 69.56 103 SER A CA 1
ATOM 751 C C . SER A 1 103 ? 13.946 1.289 10.795 1.00 69.56 103 SER A C 1
ATOM 753 O O . SER A 1 103 ? 14.629 0.885 9.825 1.00 69.56 103 SER A O 1
#

Secondary structure (DSSP, 8-state):
--------------------------S------------PPPTTSSEEEEETTEEEEEEEETTEEEEEEEETTS-B--GGG--EEEEEE-GGG-EEEEEE---

Radius of gyration: 30.79 Å; Cα contacts (8 Å, |Δi|>4): 93; chains: 1; bounding box: 88×23×55 Å

Organism: NCBI:txid2486237

Foldseek 3Di:
DDDDDDDDDDDDDDDDDDDDDDPDPPDPPPDPPPPPDPDDQDPVNFDWDDDPQWIWGWDDDPPDIDIAIAGPVRHHDDQQPDKDWDWDQDPPRDIDIDIDHDD

Mean predicted aligned error: 16.14 Å

Solvent-accessible surface area (backbone atoms only — not comparable to full-atom values): 7351 Å² total; per-residue (Å²): 136,89,81,90,83,87,82,84,86,87,80,94,75,88,77,91,82,90,79,88,89,88,86,86,90,83,88,78,80,73,77,78,76,71,80,79,65,83,81,70,81,43,91,82,74,36,53,72,42,82,55,91,77,28,33,36,33,51,34,77,58,92,92,44,79,45,80,45,65,24,35,82,83,71,41,84,63,73,61,83,81,47,71,50,76,46,74,44,81,46,77,94,84,37,74,44,81,44,78,46,64,64,131

Nearest PDB structures (foldseek):
  5yzp-assembly1_A  TM=4.309E-01  e=9.118E-01  Mus musculus domesticus
  8i6k-assembly1_A  TM=4.496E-01  e=1.230E+00  Homo sapiens
  8x70-assembly3_C  TM=4.140E-01  e=2.844E+00  Homo sapiens
  8x70-assembly4_D  TM=4.166E-01  e=6.982E+00  Homo sapiens

Seq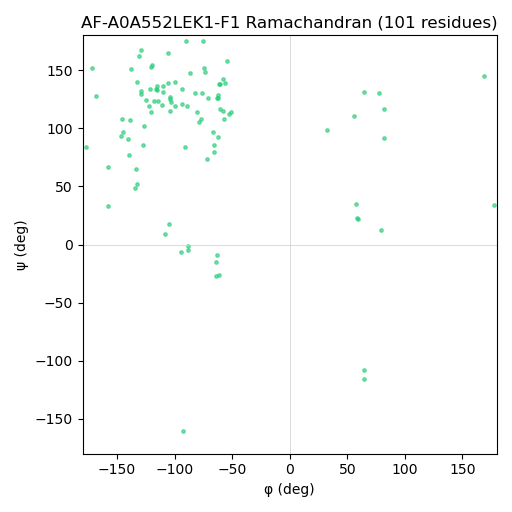uence (103 aa):
MMRSAIRRRSKTFVARGFLAASAALMLSGAGVMAQGGHSHVAANGGQIQQIGAYEAELVVKGADVMLYIVDKQEKKVDAAKFSATAVVLAADNQQKTVEMSPS

pLDDT: mean 76.04, std 19.19, range [41.44, 96.06]